Protein AF-A0A9X1F9C0-F1 (afdb_monomer_lite)

Sequence (111 aa):
METGCKEMTEADILKLINNNELLNKKLEDLGIVEDNDKLKVELKYSELLTNKEKAHLFSEIEEFLPEFSKSEMGKNMFFKYGAGKIHIRICYTDAVCDYCYNDLMEIRRNK

Structure (mmCIF, N/CA/C/O backbone):
data_AF-A0A9X1F9C0-F1
#
_entry.id   AF-A0A9X1F9C0-F1
#
loop_
_atom_site.group_PDB
_atom_site.id
_atom_site.type_symbol
_atom_site.label_atom_id
_atom_site.label_alt_id
_atom_site.label_comp_id
_atom_site.label_asym_id
_atom_site.label_entity_id
_atom_site.label_seq_id
_atom_site.pdbx_PDB_ins_code
_atom_site.Cartn_x
_atom_site.Cartn_y
_atom_site.Cartn_z
_atom_site.occupancy
_atom_site.B_iso_or_equiv
_atom_site.auth_seq_id
_atom_site.auth_comp_id
_atom_site.auth_asym_id
_atom_site.auth_atom_id
_atom_site.pdbx_PDB_model_num
ATOM 1 N N . MET A 1 1 ? 31.352 -11.358 -40.037 1.00 44.12 1 MET A N 1
ATOM 2 C CA . MET A 1 1 ? 31.415 -10.638 -38.750 1.00 44.12 1 MET A CA 1
ATOM 3 C C . MET A 1 1 ? 30.406 -11.297 -37.842 1.00 44.12 1 MET A C 1
ATOM 5 O O . MET A 1 1 ? 29.226 -11.259 -38.164 1.00 44.12 1 MET A O 1
ATOM 9 N N . GLU A 1 2 ? 30.863 -11.973 -36.793 1.00 48.31 2 GLU A N 1
ATOM 10 C CA . GLU A 1 2 ? 29.968 -12.482 -35.756 1.00 48.31 2 GLU A CA 1
ATOM 11 C C . GLU A 1 2 ? 29.315 -11.272 -35.087 1.00 48.31 2 GLU A C 1
ATOM 13 O O . GLU A 1 2 ? 29.983 -10.457 -34.451 1.00 48.31 2 GLU A O 1
ATOM 18 N N . THR A 1 3 ? 28.012 -11.101 -35.287 1.00 58.84 3 THR A N 1
ATOM 19 C CA . THR A 1 3 ? 27.192 -10.224 -34.452 1.00 58.84 3 THR A CA 1
ATOM 20 C C . THR A 1 3 ? 27.131 -10.865 -33.073 1.00 58.84 3 THR A C 1
ATOM 22 O O . THR A 1 3 ? 26.197 -11.600 -32.767 1.00 58.84 3 THR A O 1
ATOM 25 N N . GLY A 1 4 ? 28.190 -10.673 -32.285 1.00 69.12 4 GLY A N 1
ATOM 26 C CA . GLY A 1 4 ? 28.262 -11.172 -30.921 1.00 69.12 4 GLY A CA 1
ATOM 27 C C . GLY A 1 4 ? 27.078 -10.642 -30.122 1.00 69.12 4 GLY A C 1
ATOM 28 O O . GLY A 1 4 ? 26.719 -9.467 -30.256 1.00 69.12 4 GLY A O 1
ATOM 29 N N . CYS A 1 5 ? 26.462 -11.515 -29.325 1.00 77.44 5 CYS A N 1
ATOM 30 C CA . CYS A 1 5 ? 25.459 -11.110 -28.350 1.00 77.44 5 CYS A CA 1
ATOM 31 C C . CYS A 1 5 ? 26.034 -9.962 -27.515 1.00 77.44 5 CYS A C 1
ATOM 33 O O . CYS A 1 5 ? 27.099 -10.102 -26.914 1.00 77.44 5 CYS A O 1
ATOM 35 N N . LYS A 1 6 ? 25.350 -8.820 -27.519 1.00 80.56 6 LYS A N 1
ATOM 36 C CA . LYS A 1 6 ? 25.684 -7.683 -26.664 1.00 80.56 6 LYS A CA 1
ATOM 37 C C . LYS A 1 6 ? 24.754 -7.692 -25.465 1.00 80.56 6 LYS A C 1
ATOM 39 O O . LYS A 1 6 ? 23.595 -8.088 -25.591 1.00 80.56 6 LYS A O 1
ATOM 44 N N . GLU A 1 7 ? 25.265 -7.250 -24.325 1.00 87.69 7 GLU A N 1
ATOM 45 C CA . GLU A 1 7 ? 24.418 -6.937 -23.179 1.00 87.69 7 GLU A CA 1
ATOM 46 C C . GLU A 1 7 ? 23.401 -5.864 -23.581 1.00 87.69 7 GLU A C 1
ATOM 48 O O . GLU A 1 7 ? 23.729 -4.914 -24.298 1.00 87.69 7 GLU A O 1
ATOM 53 N N . MET A 1 8 ? 22.154 -6.048 -23.153 1.00 87.69 8 MET A N 1
ATOM 54 C CA . MET A 1 8 ? 21.106 -5.058 -23.367 1.00 87.69 8 MET A CA 1
ATOM 55 C C . MET A 1 8 ? 21.301 -3.896 -22.401 1.00 87.69 8 MET A C 1
ATOM 57 O O . MET A 1 8 ? 21.518 -4.105 -21.208 1.00 87.69 8 MET A O 1
ATOM 61 N N . THR A 1 9 ? 21.182 -2.672 -22.907 1.00 87.50 9 THR A N 1
ATOM 62 C CA . THR A 1 9 ? 21.148 -1.485 -22.049 1.00 87.50 9 THR A CA 1
ATOM 63 C C . THR A 1 9 ? 19.769 -1.328 -21.399 1.00 87.50 9 THR A C 1
ATOM 65 O O . THR A 1 9 ? 18.781 -1.873 -21.896 1.00 87.50 9 THR A O 1
ATOM 68 N N . GLU A 1 10 ? 19.663 -0.540 -20.324 1.00 82.50 10 GLU A N 1
ATOM 69 C CA . GLU A 1 10 ? 18.365 -0.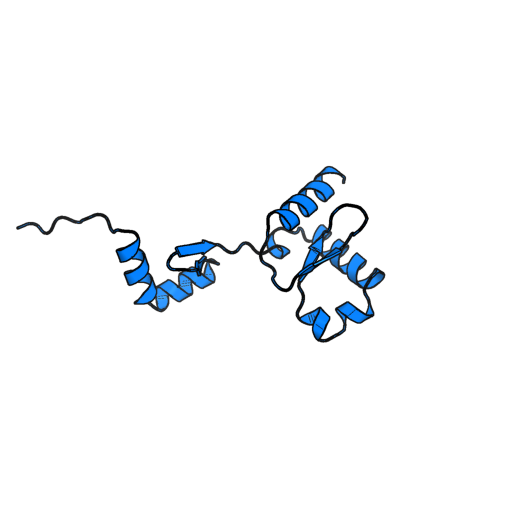197 -19.712 1.00 82.50 10 GLU A CA 1
ATOM 70 C C . GLU A 1 10 ? 17.384 0.387 -20.744 1.00 82.50 10 GLU A C 1
ATOM 72 O O . GLU A 1 10 ? 16.216 0.004 -20.786 1.00 82.50 10 GLU A O 1
ATOM 77 N N . ALA A 1 11 ? 17.877 1.238 -21.649 1.00 82.62 11 ALA A N 1
ATOM 78 C CA . ALA A 1 11 ? 17.076 1.824 -22.721 1.00 82.62 11 ALA A CA 1
ATOM 79 C C . ALA A 1 11 ? 16.558 0.776 -23.723 1.00 82.62 11 ALA A C 1
ATOM 81 O O . ALA A 1 11 ? 15.447 0.912 -24.238 1.00 82.62 11 ALA A O 1
ATOM 82 N N . ASP A 1 12 ? 17.334 -0.275 -24.006 1.00 86.62 12 ASP A N 1
ATOM 83 C CA . ASP A 1 12 ? 16.896 -1.370 -24.880 1.00 86.62 12 ASP A CA 1
ATOM 84 C C . ASP A 1 12 ? 15.843 -2.250 -24.195 1.00 86.62 12 ASP A C 1
ATOM 86 O O . ASP A 1 12 ? 14.900 -2.699 -24.846 1.00 86.62 12 ASP A O 1
ATOM 90 N N . ILE A 1 13 ? 15.969 -2.459 -22.880 1.00 84.69 13 ILE A N 1
ATOM 91 C CA . ILE A 1 13 ? 14.985 -3.190 -22.070 1.00 84.69 13 ILE A CA 1
ATOM 92 C C . ILE A 1 13 ? 13.654 -2.432 -22.040 1.00 84.69 13 ILE A C 1
ATOM 94 O O . ILE A 1 13 ? 12.616 -3.023 -22.336 1.00 84.69 13 ILE A O 1
ATOM 98 N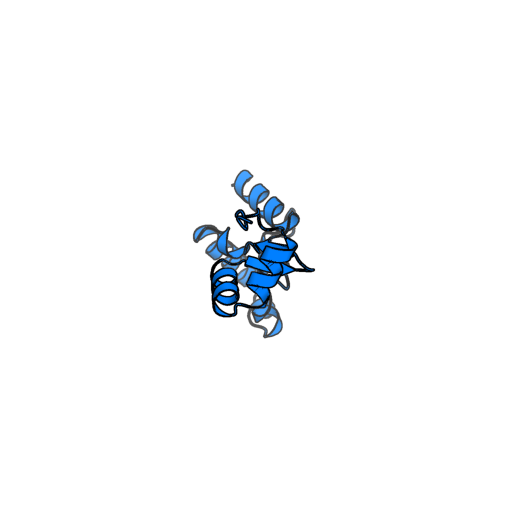 N . LEU A 1 14 ? 13.676 -1.123 -21.769 1.00 82.56 14 LEU A N 1
ATOM 99 C CA . LEU A 1 14 ? 12.472 -0.282 -21.774 1.00 82.56 14 LEU A CA 1
ATOM 100 C C . LEU A 1 14 ? 11.803 -0.260 -23.151 1.00 82.56 14 LEU A C 1
ATOM 102 O O . LEU A 1 14 ? 10.595 -0.445 -23.257 1.00 82.56 14 LEU A O 1
ATOM 106 N N . LYS A 1 15 ? 12.581 -0.138 -24.236 1.00 84.44 15 LYS A N 1
ATOM 107 C CA . LYS A 1 15 ? 12.041 -0.254 -25.601 1.00 84.44 15 LYS A CA 1
ATOM 108 C C . LYS A 1 15 ? 11.384 -1.606 -25.855 1.00 84.44 15 LYS A C 1
ATOM 110 O O . LYS A 1 15 ? 10.365 -1.654 -26.540 1.00 84.44 15 LYS A O 1
ATOM 115 N N . LEU A 1 16 ? 11.961 -2.698 -25.363 1.00 86.12 16 LEU A N 1
ATOM 116 C CA . LEU A 1 16 ? 11.395 -4.033 -25.545 1.00 86.12 16 LEU A CA 1
ATOM 117 C C . LEU A 1 16 ? 10.066 -4.180 -24.795 1.00 86.12 16 LEU A C 1
ATOM 119 O O . LEU A 1 16 ? 9.129 -4.756 -25.341 1.00 86.12 16 LEU A O 1
ATOM 123 N N . ILE A 1 17 ? 9.982 -3.626 -23.586 1.00 84.69 17 ILE A N 1
ATOM 124 C CA . ILE A 1 17 ? 8.769 -3.598 -22.763 1.00 84.69 17 ILE A CA 1
ATOM 125 C C . ILE A 1 17 ? 7.679 -2.750 -23.428 1.00 84.69 17 ILE A C 1
ATOM 127 O O . ILE A 1 17 ? 6.595 -3.261 -23.702 1.00 84.69 17 ILE A O 1
ATOM 131 N N . ASN A 1 18 ? 7.994 -1.510 -23.812 1.00 81.38 18 ASN A N 1
ATOM 132 C CA . ASN A 1 18 ? 7.022 -0.558 -24.364 1.00 81.38 18 ASN A CA 1
ATOM 133 C C . ASN A 1 18 ? 6.460 -0.992 -25.726 1.00 81.38 18 ASN A C 1
ATOM 135 O O . ASN A 1 18 ? 5.357 -0.601 -26.095 1.00 81.38 18 ASN A O 1
ATOM 139 N N . ASN A 1 19 ? 7.188 -1.839 -26.460 1.00 87.25 19 ASN A N 1
ATOM 140 C CA . ASN A 1 19 ? 6.739 -2.401 -27.735 1.00 87.25 19 ASN A CA 1
ATOM 141 C C . ASN A 1 19 ? 6.151 -3.821 -27.613 1.00 87.25 19 ASN A C 1
ATOM 143 O O . ASN A 1 19 ? 5.876 -4.452 -28.635 1.00 87.25 19 ASN A O 1
ATOM 147 N N . ASN A 1 20 ? 5.964 -4.350 -26.397 1.00 90.44 20 ASN A N 1
ATOM 148 C CA . ASN A 1 20 ? 5.437 -5.695 -26.168 1.00 90.44 20 ASN A CA 1
ATOM 149 C C . ASN A 1 20 ? 4.310 -5.690 -25.126 1.00 90.44 20 ASN A C 1
ATOM 151 O O . ASN A 1 20 ? 4.538 -5.841 -23.927 1.00 90.44 20 ASN A O 1
ATOM 155 N N . GLU A 1 21 ? 3.071 -5.595 -25.610 1.00 88.31 21 GLU A N 1
ATOM 156 C CA . GLU A 1 21 ? 1.857 -5.554 -24.784 1.00 88.31 21 GLU A CA 1
ATOM 157 C C . GLU A 1 21 ? 1.736 -6.753 -23.825 1.00 88.31 21 GLU A C 1
ATOM 159 O O . GLU A 1 21 ? 1.344 -6.594 -22.670 1.00 88.31 21 GLU A O 1
ATOM 164 N N . LEU A 1 22 ? 2.136 -7.955 -24.261 1.00 90.31 22 LEU A N 1
ATOM 165 C CA . LEU A 1 22 ? 2.106 -9.148 -23.411 1.00 90.31 22 LEU A CA 1
ATOM 166 C C . LEU A 1 22 ? 3.098 -9.040 -22.248 1.00 90.31 22 LEU A C 1
ATOM 168 O O . LEU A 1 22 ? 2.799 -9.491 -21.142 1.00 90.31 22 LEU A O 1
ATOM 172 N N . LEU A 1 23 ? 4.289 -8.493 -22.499 1.00 85.25 23 LEU A N 1
ATOM 173 C CA . LEU A 1 23 ? 5.288 -8.293 -21.456 1.00 85.25 23 LEU A CA 1
ATOM 174 C C . LEU A 1 23 ? 4.850 -7.196 -20.485 1.00 85.25 23 LEU A C 1
ATOM 176 O O . LEU A 1 23 ? 4.947 -7.413 -19.283 1.00 85.25 23 LEU A O 1
ATOM 180 N N . ASN A 1 24 ? 4.303 -6.090 -20.992 1.00 82.12 24 ASN A N 1
ATOM 181 C CA . ASN A 1 24 ? 3.723 -5.033 -20.163 1.00 82.12 24 ASN A CA 1
ATOM 182 C C . ASN A 1 24 ? 2.654 -5.582 -19.220 1.00 82.12 24 ASN A C 1
ATOM 184 O O . ASN A 1 24 ? 2.758 -5.413 -18.010 1.00 82.12 24 ASN A O 1
ATOM 188 N N . LYS A 1 25 ? 1.704 -6.358 -19.747 1.00 83.88 25 LYS A N 1
ATOM 189 C CA . LYS A 1 25 ? 0.665 -6.979 -18.923 1.00 83.88 25 LYS A CA 1
ATOM 190 C C . LYS A 1 25 ? 1.239 -7.901 -17.843 1.00 83.88 25 LYS A C 1
ATOM 192 O O . LYS A 1 25 ? 0.784 -7.881 -16.708 1.00 83.88 25 LYS A O 1
ATOM 197 N N . LYS A 1 26 ? 2.271 -8.690 -18.167 1.00 85.44 26 LYS A N 1
ATOM 198 C CA . LYS A 1 26 ? 2.950 -9.541 -17.173 1.00 85.44 26 LYS A CA 1
ATOM 199 C C . LYS A 1 26 ? 3.662 -8.732 -16.092 1.00 85.44 26 LYS A C 1
ATOM 201 O O . LYS A 1 26 ? 3.715 -9.181 -14.954 1.00 85.44 26 LYS A O 1
ATOM 206 N N . LEU A 1 27 ? 4.256 -7.594 -16.445 1.00 85.06 27 LEU A N 1
ATOM 207 C CA . LEU A 1 27 ? 4.905 -6.703 -15.485 1.00 85.06 27 LEU A CA 1
ATOM 208 C C . LEU A 1 27 ? 3.862 -6.060 -14.564 1.00 85.06 27 LEU A C 1
ATOM 210 O O . LEU A 1 27 ? 4.041 -6.101 -13.349 1.00 85.06 27 LEU A O 1
ATOM 214 N N . GLU A 1 28 ? 2.738 -5.599 -15.111 1.00 80.44 28 GLU A N 1
ATOM 215 C CA . GLU A 1 28 ? 1.601 -5.098 -14.328 1.00 80.44 28 GLU A CA 1
ATOM 216 C C . GLU A 1 28 ? 1.034 -6.166 -13.381 1.00 80.44 28 GLU A C 1
ATOM 218 O O . GLU A 1 28 ? 0.816 -5.883 -12.202 1.00 80.44 28 GLU A O 1
A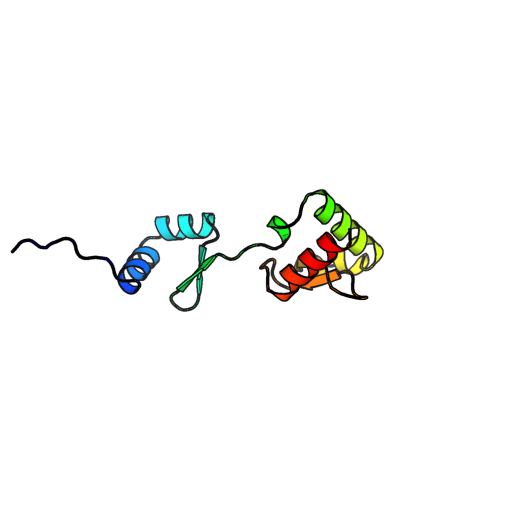TOM 223 N N . ASP A 1 29 ? 0.867 -7.408 -13.854 1.00 80.12 29 ASP A N 1
ATOM 224 C CA . ASP A 1 29 ? 0.425 -8.547 -13.033 1.00 80.12 29 ASP A CA 1
ATOM 225 C C . ASP A 1 29 ? 1.397 -8.835 -11.868 1.00 80.12 29 ASP A C 1
ATOM 227 O O . ASP A 1 29 ? 0.992 -9.345 -10.822 1.00 80.12 29 ASP A O 1
ATOM 231 N N . LEU A 1 30 ? 2.681 -8.493 -12.029 1.00 79.06 30 LEU A N 1
ATOM 232 C CA . LEU A 1 30 ? 3.717 -8.582 -10.994 1.00 79.06 30 LEU A CA 1
ATOM 233 C C . LEU A 1 30 ? 3.812 -7.319 -10.116 1.00 79.06 30 LEU A C 1
ATOM 235 O O . LEU A 1 30 ? 4.671 -7.258 -9.235 1.00 79.06 30 LEU A O 1
ATOM 239 N N . GLY A 1 31 ? 2.962 -6.313 -10.338 1.00 75.75 31 GLY A N 1
ATOM 240 C CA . GLY A 1 31 ? 2.990 -5.034 -9.620 1.00 75.75 31 GLY A CA 1
ATOM 241 C C . GLY A 1 31 ? 4.127 -4.100 -10.049 1.00 75.75 31 GLY A C 1
ATOM 242 O O . GLY A 1 31 ? 4.459 -3.158 -9.325 1.00 75.75 31 GLY A O 1
ATOM 243 N N . ILE A 1 32 ? 4.741 -4.367 -11.203 1.00 83.69 32 ILE A N 1
ATOM 244 C CA . ILE A 1 32 ? 5.777 -3.536 -11.810 1.00 83.69 32 ILE A CA 1
ATOM 245 C C . ILE A 1 32 ? 5.092 -2.552 -12.758 1.00 83.69 32 ILE A C 1
ATOM 247 O O . ILE A 1 32 ? 4.443 -2.956 -13.719 1.00 83.69 32 ILE A O 1
ATOM 251 N N . VAL A 1 33 ? 5.254 -1.259 -12.499 1.00 79.94 33 VAL A N 1
ATOM 252 C CA . VAL A 1 33 ? 4.669 -0.174 -13.294 1.00 79.94 33 VAL A CA 1
ATOM 253 C C . VAL A 1 33 ? 5.758 0.771 -13.796 1.00 79.94 33 VAL A C 1
ATOM 255 O O . VAL A 1 33 ? 6.818 0.900 -13.179 1.00 79.94 33 VAL A O 1
ATOM 258 N N . GLU A 1 34 ? 5.509 1.433 -14.922 1.00 75.06 34 GLU A N 1
ATOM 259 C CA . GLU A 1 34 ? 6.418 2.437 -15.480 1.00 75.06 34 GLU A CA 1
ATOM 260 C C . GLU A 1 34 ? 6.231 3.797 -14.779 1.00 75.06 34 GLU A C 1
ATOM 262 O O . GLU A 1 34 ? 5.112 4.234 -14.503 1.00 75.06 34 GLU A O 1
ATOM 267 N N . ASP A 1 35 ? 7.336 4.471 -14.463 1.00 80.88 35 ASP A N 1
ATOM 268 C CA . ASP A 1 35 ? 7.385 5.807 -13.870 1.00 80.88 35 ASP A CA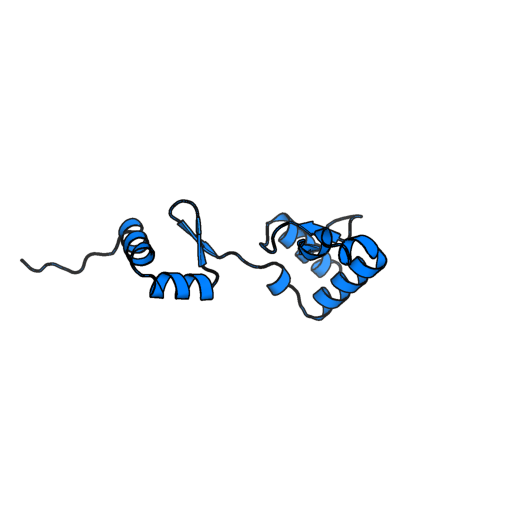 1
ATOM 269 C C . ASP A 1 35 ? 8.612 6.561 -14.395 1.00 80.88 35 ASP A C 1
ATOM 271 O O . ASP A 1 35 ? 9.741 6.236 -14.031 1.00 80.88 35 ASP A O 1
ATOM 275 N N . ASN A 1 36 ? 8.393 7.568 -15.247 1.00 79.69 36 ASN A N 1
ATOM 276 C CA . ASN A 1 36 ? 9.443 8.428 -15.810 1.00 79.69 36 ASN A CA 1
ATOM 277 C C . ASN A 1 36 ? 10.642 7.639 -16.387 1.00 79.69 36 ASN A C 1
ATOM 279 O O . ASN A 1 36 ? 11.776 7.816 -15.936 1.00 79.69 36 ASN A O 1
ATOM 283 N N . ASP A 1 37 ? 10.385 6.754 -17.356 1.00 74.69 37 ASP A N 1
ATOM 284 C CA . ASP A 1 37 ? 11.386 5.877 -17.990 1.00 74.69 37 ASP A CA 1
ATOM 285 C C . ASP A 1 37 ? 12.090 4.915 -17.011 1.00 74.69 37 ASP A C 1
ATOM 287 O O . ASP A 1 37 ? 13.222 4.483 -17.234 1.00 74.69 37 ASP A O 1
ATOM 291 N N . LYS A 1 38 ? 11.445 4.577 -15.891 1.00 76.00 38 LYS A N 1
ATOM 292 C CA . LYS A 1 38 ? 11.921 3.572 -14.933 1.00 76.00 38 LYS A CA 1
ATOM 293 C C . LYS A 1 38 ? 10.821 2.581 -14.612 1.00 76.00 38 LYS A C 1
ATOM 295 O O . LYS A 1 38 ? 9.646 2.923 -14.589 1.00 76.00 38 LYS A O 1
ATOM 300 N N . LEU A 1 39 ? 11.215 1.355 -14.290 1.00 77.50 39 LEU A N 1
ATOM 301 C CA . LEU A 1 39 ? 10.313 0.365 -13.713 1.00 77.50 39 LEU A CA 1
ATOM 302 C C . LEU A 1 39 ? 10.336 0.511 -12.193 1.00 77.50 39 LEU A C 1
ATOM 304 O O . LEU A 1 39 ? 11.405 0.466 -11.580 1.00 77.50 39 LEU A O 1
ATOM 308 N N . LYS A 1 40 ? 9.164 0.661 -11.582 1.00 81.88 40 LYS A N 1
ATOM 309 C CA . LYS A 1 40 ? 8.996 0.650 -10.127 1.00 81.88 40 LYS A CA 1
ATOM 310 C C . LYS A 1 40 ? 8.078 -0.488 -9.712 1.00 81.88 40 LYS A C 1
ATOM 312 O O . LYS A 1 40 ? 7.147 -0.833 -10.429 1.00 81.88 40 LYS A O 1
ATOM 317 N N . VAL A 1 41 ? 8.328 -1.044 -8.531 1.00 82.19 41 VAL A N 1
ATOM 318 C CA . VAL A 1 41 ? 7.408 -1.984 -7.882 1.00 82.19 41 VAL A CA 1
ATOM 319 C C . VAL A 1 41 ? 6.613 -1.206 -6.850 1.00 82.19 41 VAL A C 1
ATOM 321 O O . VAL A 1 41 ? 7.191 -0.696 -5.888 1.00 82.19 41 VAL A O 1
ATOM 324 N N . GLU A 1 42 ? 5.303 -1.086 -7.049 1.00 82.88 42 GLU A N 1
ATOM 325 C CA . GLU A 1 42 ? 4.443 -0.414 -6.078 1.00 82.88 42 GLU A CA 1
ATOM 326 C C . GLU A 1 42 ? 3.950 -1.423 -5.038 1.00 82.88 42 GLU A C 1
ATOM 328 O O . GLU A 1 42 ? 3.078 -2.248 -5.301 1.00 82.88 42 GLU A O 1
ATOM 333 N N . LEU A 1 43 ? 4.525 -1.366 -3.836 1.00 86.12 43 LEU A N 1
ATOM 334 C CA . LEU A 1 43 ? 4.081 -2.198 -2.723 1.00 86.12 43 LEU A CA 1
ATOM 335 C C . LEU A 1 43 ? 2.774 -1.648 -2.148 1.00 86.12 43 LEU A C 1
ATOM 337 O O . LEU A 1 43 ? 2.706 -0.488 -1.729 1.00 86.12 43 LEU A O 1
ATOM 341 N N . LYS A 1 44 ? 1.750 -2.495 -2.066 1.00 88.75 44 LYS A N 1
ATOM 342 C CA . LYS A 1 44 ? 0.466 -2.131 -1.465 1.00 88.75 44 LYS A CA 1
ATOM 343 C C . LYS A 1 44 ? 0.519 -2.281 0.047 1.00 88.75 44 LYS A C 1
ATOM 345 O O . LYS A 1 44 ? 0.893 -3.323 0.580 1.00 88.75 44 LYS A O 1
ATOM 350 N N . TYR A 1 45 ? 0.092 -1.251 0.764 1.00 92.69 45 TYR A N 1
ATOM 351 C CA . TYR A 1 45 ? 0.046 -1.267 2.219 1.00 92.69 45 TYR A CA 1
ATOM 352 C C . TYR A 1 45 ? -0.896 -2.353 2.740 1.00 92.69 45 TYR A C 1
ATOM 354 O O . TYR A 1 45 ? -0.558 -3.060 3.688 1.00 92.69 45 TYR A O 1
ATOM 362 N N . SER A 1 46 ? -2.049 -2.535 2.091 1.00 91.12 46 SER A N 1
ATOM 363 C CA . SER A 1 46 ? -3.006 -3.588 2.436 1.00 91.12 46 SER A CA 1
ATOM 364 C C . SER A 1 46 ? -2.419 -5.008 2.361 1.00 91.12 46 SER A C 1
ATOM 366 O O . SER A 1 46 ? -2.885 -5.899 3.074 1.00 91.12 46 SER A O 1
ATOM 368 N N . GLU A 1 47 ? -1.379 -5.238 1.558 1.00 90.50 47 GLU A N 1
ATOM 369 C CA . GLU A 1 47 ? -0.682 -6.528 1.459 1.00 90.50 47 GLU A CA 1
ATOM 370 C C . GLU A 1 47 ? 0.319 -6.742 2.603 1.00 90.50 47 GLU A C 1
ATOM 372 O O . GLU A 1 47 ? 0.602 -7.880 2.969 1.00 90.50 47 GLU A O 1
ATOM 377 N N . LEU A 1 48 ? 0.797 -5.664 3.233 1.00 91.81 48 LEU A N 1
ATOM 378 C CA . LEU A 1 48 ? 1.699 -5.733 4.388 1.00 91.81 48 LEU A CA 1
ATOM 379 C C . LEU A 1 48 ? 0.978 -6.093 5.694 1.00 91.81 48 LEU A C 1
ATOM 381 O O . LEU A 1 48 ? 1.630 -6.470 6.674 1.00 91.81 48 LEU A O 1
ATOM 385 N N . LEU A 1 49 ? -0.349 -5.951 5.734 1.00 93.06 49 LEU A N 1
ATOM 386 C CA . LEU A 1 49 ? -1.157 -6.192 6.926 1.00 93.06 49 LEU A CA 1
ATOM 387 C C . LEU A 1 49 ? -1.527 -7.671 7.070 1.00 93.06 49 LEU A C 1
ATOM 389 O O . LEU A 1 49 ? -2.037 -8.308 6.148 1.00 93.06 49 LEU A O 1
ATOM 393 N N . THR A 1 50 ? -1.381 -8.198 8.282 1.00 93.69 50 THR A N 1
ATOM 394 C CA . THR A 1 50 ? -1.982 -9.478 8.672 1.00 93.69 50 THR A CA 1
ATOM 395 C C . THR A 1 50 ? -3.507 -9.364 8.749 1.00 93.69 50 THR A C 1
ATOM 397 O O . THR A 1 50 ? -4.056 -8.281 8.951 1.00 93.69 50 THR A O 1
ATOM 400 N N . ASN A 1 51 ? -4.221 -10.492 8.685 1.00 94.12 51 ASN A N 1
ATOM 401 C CA . ASN A 1 51 ? -5.685 -10.499 8.833 1.00 94.12 51 ASN A CA 1
ATOM 402 C C . ASN A 1 51 ? -6.153 -9.875 10.160 1.00 94.12 51 ASN A C 1
ATOM 404 O O . ASN A 1 51 ? -7.165 -9.180 10.189 1.00 94.12 51 ASN A O 1
ATOM 408 N N . LYS A 1 52 ? -5.394 -10.075 11.249 1.00 91.62 52 LYS A N 1
ATOM 409 C CA . LYS A 1 52 ? -5.687 -9.479 12.562 1.00 91.62 52 LYS A CA 1
ATOM 410 C C . LYS A 1 52 ? -5.540 -7.957 12.537 1.00 91.62 52 LYS A C 1
ATOM 412 O O . LYS A 1 52 ? -6.359 -7.255 13.117 1.00 91.62 52 LYS A O 1
ATOM 417 N N . GLU A 1 53 ? -4.509 -7.451 11.868 1.00 92.19 53 GLU A N 1
ATOM 418 C CA . GLU A 1 53 ? -4.286 -6.012 11.710 1.00 92.19 53 GLU A CA 1
ATOM 419 C C . GLU A 1 53 ? -5.354 -5.377 10.823 1.00 92.19 53 GLU A C 1
ATOM 421 O O . GLU A 1 53 ? -5.921 -4.361 11.204 1.00 92.19 53 GLU A O 1
ATOM 426 N N . LYS A 1 54 ? -5.716 -6.019 9.705 1.00 92.12 54 LYS A N 1
ATOM 427 C CA . LYS A 1 54 ? -6.828 -5.561 8.859 1.00 92.12 54 LYS A CA 1
ATOM 428 C C . LYS A 1 54 ? -8.116 -5.434 9.665 1.00 92.12 54 LYS A C 1
ATOM 430 O O . LYS A 1 54 ? -8.730 -4.376 9.656 1.00 92.12 54 LYS A O 1
ATOM 435 N N . ALA A 1 55 ? -8.495 -6.486 10.392 1.00 90.38 55 ALA A N 1
ATOM 436 C CA . ALA A 1 55 ? -9.714 -6.487 11.199 1.00 90.38 55 ALA A CA 1
ATOM 437 C C . ALA A 1 55 ? -9.701 -5.391 12.275 1.00 90.38 55 ALA A C 1
ATOM 439 O O . ALA A 1 55 ? -10.700 -4.707 12.471 1.00 90.38 55 ALA A O 1
ATOM 440 N N . HIS A 1 56 ? -8.563 -5.195 12.942 1.00 89.50 56 HIS A N 1
ATOM 441 C CA . HIS A 1 56 ? -8.423 -4.140 13.939 1.00 89.50 56 HIS A CA 1
ATOM 442 C C . HIS A 1 56 ? -8.534 -2.743 13.320 1.00 89.50 56 HIS A C 1
ATOM 444 O O . HIS A 1 56 ? -9.285 -1.923 13.829 1.00 89.50 56 HIS A O 1
ATOM 450 N N . LEU A 1 57 ? -7.849 -2.497 12.200 1.00 89.19 57 LEU A N 1
ATOM 451 C CA . LEU A 1 57 ? -7.918 -1.224 11.486 1.00 89.19 57 LEU A CA 1
ATOM 452 C C . LEU A 1 57 ? -9.349 -0.923 11.013 1.00 89.19 57 LEU A C 1
ATOM 454 O O . LEU A 1 57 ? -9.827 0.191 11.194 1.00 89.19 57 LEU A O 1
ATOM 458 N N . PHE A 1 58 ? -10.060 -1.920 10.471 1.00 87.56 58 PHE A N 1
ATOM 459 C CA . PHE A 1 58 ? -11.476 -1.781 10.114 1.00 87.56 58 PHE A CA 1
ATOM 460 C C . PHE A 1 58 ? -12.350 -1.435 11.322 1.00 87.56 58 PHE A C 1
ATOM 462 O O . PHE A 1 58 ? -13.163 -0.520 11.228 1.00 87.56 58 PHE A O 1
ATOM 469 N N . SER A 1 59 ? -12.143 -2.102 12.459 1.00 87.44 59 SER A N 1
ATOM 470 C CA . SER A 1 59 ? -12.869 -1.797 13.696 1.00 87.44 59 SER A CA 1
ATOM 471 C C . SER A 1 59 ? -12.636 -0.358 14.162 1.00 87.44 59 SER A C 1
ATOM 473 O O . SER A 1 59 ? -13.589 0.307 14.553 1.00 87.44 59 SER A O 1
ATOM 475 N N . GLU A 1 60 ? -11.398 0.143 14.108 1.00 87.50 60 GLU A N 1
ATOM 476 C CA . GLU A 1 60 ? -11.112 1.532 14.488 1.00 87.50 60 GLU A CA 1
ATOM 477 C C . GLU A 1 60 ? -11.782 2.524 13.523 1.00 87.50 60 GLU A C 1
ATOM 479 O O . GLU A 1 60 ? -12.321 3.544 13.946 1.00 87.50 60 GLU A O 1
ATOM 484 N N . ILE A 1 61 ? -11.798 2.237 12.218 1.00 87.00 61 ILE A N 1
ATOM 485 C CA . ILE A 1 61 ? -12.474 3.098 11.235 1.00 87.00 61 ILE A CA 1
ATOM 486 C C . ILE A 1 61 ? -13.979 3.161 11.508 1.00 87.00 61 ILE A C 1
ATOM 488 O O . ILE A 1 61 ? -14.568 4.238 11.422 1.00 87.00 61 ILE A O 1
ATOM 492 N N . GLU A 1 62 ? -14.610 2.033 11.834 1.00 84.19 62 GLU A N 1
ATOM 493 C CA . GLU A 1 62 ? -16.036 1.993 12.168 1.00 84.19 62 GLU A CA 1
ATOM 494 C C . GLU A 1 62 ? -16.354 2.749 13.462 1.00 84.19 62 GLU A C 1
ATOM 496 O O . GLU A 1 62 ? -17.402 3.388 13.548 1.00 84.19 62 GLU A O 1
ATOM 501 N N . GLU A 1 63 ? -15.451 2.720 14.442 1.00 85.88 63 GLU A N 1
ATOM 502 C CA . GLU A 1 63 ? -15.611 3.427 15.714 1.00 85.88 63 GLU A CA 1
ATOM 503 C C . GLU A 1 63 ? -15.429 4.944 15.561 1.00 85.88 63 GLU A C 1
ATOM 505 O O . GLU A 1 63 ? -16.268 5.724 16.017 1.00 85.88 63 GLU A O 1
ATOM 510 N N . PHE A 1 64 ? -14.356 5.376 14.894 1.00 83.25 64 PHE A N 1
ATOM 511 C CA . PHE A 1 64 ? -13.957 6.787 14.858 1.00 83.25 64 PHE A CA 1
ATOM 512 C C . PHE A 1 64 ? -14.451 7.545 13.621 1.00 83.25 64 PHE A C 1
ATOM 514 O O . PHE A 1 64 ? -14.558 8.771 13.656 1.00 83.25 64 PHE A O 1
ATOM 521 N N . LEU A 1 65 ? -14.747 6.846 12.521 1.00 84.06 65 LEU A N 1
ATOM 522 C CA . LEU A 1 65 ? -15.137 7.423 11.228 1.00 84.06 65 LEU A CA 1
ATOM 523 C C . LEU A 1 65 ? -16.338 6.685 10.574 1.00 84.06 65 LEU A C 1
ATOM 525 O O . LEU A 1 65 ? -16.297 6.375 9.374 1.00 84.06 65 LEU A O 1
ATOM 529 N N . PRO A 1 66 ? -17.446 6.429 11.304 1.00 81.88 66 PRO A N 1
ATOM 530 C CA . PRO A 1 66 ? -18.560 5.604 10.820 1.00 81.88 66 PRO A CA 1
ATOM 531 C C . PRO A 1 66 ? -19.277 6.174 9.590 1.00 81.88 66 PRO A C 1
ATOM 533 O O . PRO A 1 66 ? -19.710 5.418 8.723 1.00 81.88 66 PRO A O 1
ATOM 536 N N . GLU A 1 67 ? -19.431 7.496 9.500 1.00 86.06 67 GLU A N 1
ATOM 537 C CA . GLU A 1 67 ? -20.092 8.131 8.351 1.00 86.06 67 GLU A CA 1
ATOM 538 C C . GLU A 1 67 ? -19.140 8.323 7.172 1.00 86.06 67 GLU A C 1
ATOM 540 O O . GLU A 1 67 ? -19.520 8.121 6.017 1.00 86.06 67 GLU A O 1
ATOM 545 N N . PHE A 1 68 ? -17.877 8.651 7.458 1.00 81.50 68 PHE A N 1
ATOM 546 C CA . PHE A 1 68 ? -16.872 8.854 6.421 1.00 81.50 68 PHE A CA 1
ATOM 547 C C . PHE A 1 68 ? -16.620 7.559 5.647 1.00 81.50 68 PHE A C 1
ATOM 549 O O . PHE A 1 68 ? -16.672 7.576 4.420 1.00 81.50 68 PHE A O 1
ATOM 556 N N . SER A 1 69 ? -16.454 6.428 6.339 1.00 75.81 69 SER A N 1
ATOM 557 C CA . SER A 1 69 ? -16.244 5.111 5.716 1.00 75.81 69 SER A CA 1
ATOM 558 C C . SER A 1 69 ? -17.403 4.647 4.824 1.00 75.81 69 SER A C 1
ATOM 560 O O . SER A 1 69 ? -17.190 3.892 3.876 1.00 75.81 69 SER A O 1
ATOM 562 N N . LYS A 1 70 ? -18.627 5.124 5.081 1.00 81.50 70 LYS A N 1
ATOM 563 C CA . LYS A 1 70 ? -19.827 4.786 4.297 1.00 81.50 70 LYS A CA 1
ATOM 564 C C . LYS A 1 70 ? -20.075 5.738 3.125 1.00 81.50 70 LYS A C 1
ATOM 566 O O . LYS A 1 70 ? -20.810 5.378 2.202 1.00 81.50 70 LYS A O 1
ATOM 571 N N . SER A 1 71 ? -19.471 6.925 3.149 1.00 83.44 71 SER A N 1
ATOM 572 C CA . SER A 1 71 ? -19.575 7.920 2.079 1.00 83.44 71 SER A CA 1
ATOM 573 C C . SER A 1 71 ? -18.870 7.461 0.796 1.00 83.44 71 SER A C 1
ATOM 575 O O . SER A 1 71 ? -17.930 6.666 0.838 1.00 83.44 71 SER A O 1
ATOM 577 N N . GLU A 1 72 ? -19.284 7.982 -0.363 1.00 81.88 72 GLU A N 1
ATOM 578 C CA . GLU A 1 72 ? -18.572 7.725 -1.628 1.00 81.88 72 GLU A CA 1
ATOM 579 C C . GLU A 1 72 ? -17.114 8.183 -1.575 1.00 81.88 72 GLU A C 1
ATOM 581 O O . GLU A 1 72 ? -16.239 7.523 -2.129 1.00 81.88 72 GLU A O 1
ATOM 586 N N . MET A 1 73 ? -16.842 9.276 -0.857 1.00 76.12 73 MET A N 1
ATOM 587 C CA . MET A 1 73 ? -15.483 9.758 -0.653 1.00 76.12 73 MET A CA 1
ATOM 588 C C . MET A 1 73 ? -14.652 8.726 0.112 1.00 76.12 73 MET A C 1
ATOM 590 O O . MET A 1 73 ? -13.579 8.366 -0.353 1.00 76.12 73 MET A O 1
ATOM 594 N N . GLY A 1 74 ? -15.155 8.188 1.226 1.00 76.69 74 GLY A N 1
ATOM 595 C CA . GLY A 1 74 ? -14.428 7.197 2.025 1.00 76.69 74 GLY A CA 1
ATOM 596 C C . GLY A 1 74 ? -14.224 5.854 1.326 1.00 76.69 74 GLY A C 1
ATOM 597 O O . GLY A 1 74 ? -13.196 5.221 1.542 1.00 76.69 74 GLY A O 1
ATOM 598 N N . LYS A 1 75 ? -15.138 5.449 0.434 1.00 78.38 75 LYS A N 1
ATOM 599 C CA . LYS A 1 75 ? -14.974 4.244 -0.404 1.00 78.38 75 LYS A CA 1
ATOM 600 C C . LYS A 1 75 ? -13.809 4.346 -1.391 1.00 78.38 75 LYS A C 1
ATOM 602 O O . LYS A 1 75 ? -13.275 3.318 -1.792 1.00 78.38 75 LYS A O 1
ATOM 607 N N . ASN A 1 76 ? -13.419 5.565 -1.761 1.00 83.56 76 ASN A N 1
ATOM 608 C CA . ASN A 1 76 ? -12.294 5.833 -2.658 1.00 83.56 76 ASN A CA 1
ATOM 609 C C . ASN A 1 76 ? -10.986 6.135 -1.905 1.00 83.56 76 ASN A C 1
ATOM 611 O O . ASN A 1 76 ? -10.003 6.536 -2.526 1.00 83.56 76 ASN A O 1
ATOM 615 N N . MET A 1 77 ? -10.962 5.965 -0.578 1.00 88.94 77 MET A N 1
ATOM 616 C CA . MET A 1 77 ? -9.774 6.175 0.247 1.00 88.94 77 MET A CA 1
ATOM 617 C C . MET A 1 77 ? -9.215 4.855 0.770 1.00 88.94 77 MET A C 1
ATOM 619 O O . MET A 1 77 ? -9.934 3.892 1.026 1.00 88.94 77 MET A O 1
ATOM 623 N N . PHE A 1 78 ? -7.911 4.856 1.011 1.00 91.00 78 PHE A N 1
ATOM 624 C CA . PHE A 1 78 ? -7.189 3.793 1.690 1.00 91.00 78 PHE A CA 1
ATOM 625 C C . PHE A 1 78 ? -6.897 4.218 3.121 1.00 91.00 78 PHE A C 1
ATOM 627 O O . PHE A 1 78 ? -6.309 5.275 3.365 1.00 91.00 78 PHE A O 1
ATOM 634 N N . PHE A 1 79 ? -7.287 3.380 4.070 1.00 90.50 79 PHE A N 1
ATOM 635 C CA . PHE A 1 79 ? -7.023 3.602 5.482 1.00 90.50 79 PHE A CA 1
ATOM 636 C C . PHE A 1 79 ? -5.775 2.830 5.896 1.00 90.50 79 PHE A C 1
ATOM 638 O O . PHE A 1 79 ? -5.594 1.671 5.521 1.00 90.50 79 PHE A O 1
ATOM 645 N N . LYS A 1 80 ? -4.901 3.487 6.651 1.00 93.31 80 LYS A N 1
ATOM 646 C CA . LYS A 1 80 ? -3.612 2.962 7.111 1.00 93.31 80 LYS A CA 1
ATOM 647 C C . LYS A 1 80 ? -3.435 3.306 8.582 1.00 93.31 80 LYS A C 1
ATOM 649 O O . LYS A 1 80 ? -4.111 4.204 9.081 1.00 93.31 80 LYS A O 1
ATOM 654 N N . TYR A 1 81 ? -2.528 2.635 9.279 1.00 90.94 81 TYR A N 1
ATOM 655 C CA . TYR A 1 81 ? -2.211 3.049 10.641 1.00 90.94 81 TYR A CA 1
ATOM 656 C C . TYR A 1 81 ? -1.506 4.412 10.666 1.00 90.94 81 TYR A C 1
ATOM 658 O O . TYR A 1 81 ? -0.714 4.722 9.772 1.00 90.94 81 TYR A O 1
ATOM 666 N N . GLY A 1 82 ? -1.813 5.220 11.680 1.00 86.75 82 GLY A N 1
ATOM 667 C CA . GLY A 1 82 ? -1.101 6.460 11.993 1.00 86.75 82 GLY A CA 1
ATOM 668 C C . GLY A 1 82 ? -0.218 6.329 13.239 1.00 86.75 82 GLY A C 1
ATOM 669 O O . GLY A 1 82 ? -0.347 5.377 14.008 1.00 86.75 82 GLY A O 1
ATOM 670 N N . ALA A 1 83 ? 0.683 7.294 13.436 1.00 75.19 83 ALA A N 1
ATOM 671 C CA . ALA A 1 83 ? 1.519 7.400 14.633 1.00 75.19 83 ALA A CA 1
ATOM 672 C C . ALA A 1 83 ? 0.957 8.366 15.695 1.00 75.19 83 ALA A C 1
ATOM 674 O O . ALA A 1 83 ? 0.236 9.331 15.413 1.00 75.19 83 ALA A O 1
ATOM 675 N N . GLY A 1 84 ? 1.376 8.149 16.945 1.00 69.25 84 GLY A N 1
ATOM 676 C CA . GLY A 1 84 ? 1.079 9.029 18.075 1.00 69.25 84 GLY A CA 1
ATOM 677 C C . GLY A 1 84 ? -0.384 8.970 18.527 1.00 69.25 84 GLY A C 1
ATOM 678 O O . GLY A 1 84 ? -0.905 7.901 18.815 1.00 69.25 84 GLY A O 1
ATOM 679 N N . LYS A 1 85 ? -1.045 10.135 18.638 1.00 59.41 85 LYS A N 1
ATOM 680 C CA . LYS A 1 85 ? -2.465 10.247 19.051 1.00 59.41 85 LYS A CA 1
ATOM 681 C C . LYS A 1 85 ? -3.461 10.000 17.910 1.00 59.41 85 LYS A C 1
ATOM 683 O O . LYS A 1 85 ? -4.665 10.036 18.140 1.00 59.41 85 LYS A O 1
ATOM 688 N N . ILE A 1 86 ? -2.972 9.846 16.679 1.00 61.91 86 ILE A N 1
ATOM 689 C CA . ILE A 1 86 ? -3.799 9.636 15.491 1.00 61.91 86 ILE A CA 1
ATOM 690 C C . ILE A 1 86 ? -3.661 8.168 15.101 1.00 61.91 86 ILE A C 1
ATOM 692 O O . ILE A 1 86 ? -2.646 7.767 14.544 1.00 61.91 86 ILE A O 1
ATOM 696 N N . HIS A 1 87 ? -4.690 7.379 15.396 1.00 79.12 87 HIS A N 1
ATOM 697 C CA . HIS A 1 87 ? -4.678 5.930 15.183 1.00 79.12 87 HIS A CA 1
ATOM 698 C C . HIS A 1 87 ? -4.808 5.545 13.697 1.00 79.12 87 HIS A C 1
ATOM 700 O O . HIS A 1 87 ? -4.254 4.538 13.258 1.00 79.12 87 HIS A O 1
ATOM 706 N N . ILE A 1 88 ? -5.459 6.399 12.894 1.00 87.88 88 ILE A N 1
ATOM 707 C CA . ILE A 1 88 ? -5.778 6.132 11.486 1.00 87.88 88 ILE A CA 1
ATOM 708 C C . ILE A 1 88 ? -5.280 7.266 10.589 1.00 87.88 88 ILE A C 1
ATOM 710 O O . ILE A 1 88 ? -5.563 8.443 10.814 1.00 87.88 88 ILE A O 1
ATOM 714 N N . ARG A 1 89 ? -4.600 6.895 9.507 1.00 89.00 89 ARG A N 1
ATOM 715 C CA . ARG A 1 89 ? -4.217 7.757 8.391 1.00 89.00 89 ARG A CA 1
ATOM 716 C C . ARG A 1 89 ? -5.094 7.454 7.179 1.00 89.00 89 ARG A C 1
ATOM 718 O O . ARG A 1 89 ? -5.322 6.296 6.843 1.00 89.00 89 ARG A O 1
ATOM 725 N N . ILE A 1 90 ? -5.546 8.503 6.498 1.00 89.25 90 ILE A N 1
ATOM 726 C CA . ILE A 1 90 ? -6.364 8.401 5.286 1.00 89.25 90 ILE A CA 1
ATOM 727 C C . ILE A 1 90 ? -5.498 8.789 4.081 1.00 89.25 90 ILE A C 1
ATOM 729 O O . ILE A 1 90 ? -4.861 9.843 4.082 1.00 89.25 90 ILE A O 1
ATOM 733 N N . CYS A 1 91 ? -5.453 7.937 3.060 1.00 90.19 91 CYS A N 1
ATOM 734 C CA . CYS A 1 91 ? -4.629 8.104 1.865 1.00 90.19 91 CYS A CA 1
ATOM 735 C C . CYS A 1 91 ? -5.462 7.935 0.588 1.00 90.19 91 CYS A C 1
ATOM 737 O O . CYS A 1 91 ? -6.395 7.145 0.557 1.00 90.19 91 CYS A O 1
ATOM 739 N N . TYR A 1 92 ? -5.077 8.621 -0.489 1.00 87.38 92 TYR A N 1
ATOM 740 C CA . TYR A 1 92 ? -5.683 8.441 -1.820 1.00 87.38 92 TYR A CA 1
ATOM 741 C C . TYR A 1 92 ? -5.118 7.235 -2.594 1.00 87.38 92 TYR A C 1
ATOM 743 O O . TYR A 1 92 ? -5.600 6.910 -3.671 1.00 87.38 92 TYR A O 1
ATOM 751 N N . THR A 1 93 ? -4.083 6.577 -2.067 1.00 89.31 93 THR A N 1
ATOM 752 C CA . THR A 1 93 ? -3.431 5.416 -2.688 1.00 89.31 93 THR A CA 1
ATOM 753 C C . THR A 1 93 ? -3.129 4.342 -1.648 1.00 89.31 93 THR A C 1
ATOM 755 O O . THR A 1 93 ? -2.815 4.659 -0.492 1.00 89.31 93 THR A O 1
ATOM 758 N N . ASP A 1 94 ? -3.179 3.076 -2.063 1.00 89.88 94 ASP A N 1
ATOM 759 C CA . ASP A 1 94 ? -2.736 1.939 -1.255 1.00 89.88 94 ASP A CA 1
ATOM 760 C C . ASP A 1 94 ? -1.208 1.853 -1.170 1.00 89.88 94 ASP A C 1
ATOM 762 O O . ASP A 1 94 ? -0.689 1.215 -0.261 1.00 89.88 94 ASP A O 1
ATOM 766 N N . ALA A 1 95 ? -0.469 2.536 -2.049 1.00 90.38 95 ALA A N 1
ATOM 767 C CA . ALA A 1 95 ? 0.990 2.496 -2.083 1.00 90.38 95 ALA A CA 1
ATOM 768 C C . ALA A 1 95 ? 1.603 2.783 -0.706 1.00 90.38 95 ALA A C 1
ATOM 770 O O . ALA A 1 95 ? 1.247 3.760 -0.033 1.00 90.38 95 ALA A O 1
ATOM 771 N N . VAL A 1 96 ? 2.513 1.929 -0.250 1.00 91.06 96 VAL A N 1
ATOM 772 C CA . VAL A 1 96 ? 3.257 2.176 0.985 1.00 91.06 96 VAL A CA 1
ATOM 773 C C . VAL A 1 96 ? 4.258 3.309 0.762 1.00 91.06 96 VAL A C 1
ATOM 775 O O . VAL A 1 96 ? 4.988 3.334 -0.224 1.00 91.06 96 VAL A O 1
ATOM 778 N N . CYS A 1 97 ? 4.299 4.252 1.699 1.00 90.50 97 CYS A N 1
ATOM 779 C CA . CYS A 1 97 ? 5.379 5.226 1.807 1.00 90.50 97 CYS A CA 1
ATOM 780 C C . CYS A 1 97 ? 6.127 5.027 3.126 1.00 90.50 97 CYS A C 1
ATOM 782 O O . CYS A 1 97 ? 5.620 4.353 4.030 1.00 90.50 97 CYS A O 1
ATOM 784 N N . ASP A 1 98 ? 7.288 5.666 3.263 1.00 89.69 98 ASP A N 1
ATOM 785 C CA . ASP A 1 98 ? 8.147 5.546 4.445 1.00 89.69 98 ASP A CA 1
ATOM 786 C C . ASP A 1 98 ? 7.397 5.832 5.750 1.00 89.69 98 ASP A C 1
ATOM 788 O O . ASP A 1 98 ? 7.533 5.088 6.718 1.00 89.69 98 ASP A O 1
ATOM 792 N N . TYR A 1 99 ? 6.536 6.855 5.768 1.00 89.69 99 TYR A N 1
ATOM 793 C CA . TYR A 1 99 ? 5.706 7.159 6.936 1.00 89.69 99 TYR A CA 1
ATOM 794 C C . TYR A 1 99 ? 4.736 6.022 7.266 1.00 89.69 99 TYR A C 1
ATOM 796 O O . TYR A 1 99 ? 4.672 5.589 8.408 1.00 89.69 99 TYR A O 1
ATOM 804 N N . CYS A 1 100 ? 4.020 5.490 6.270 1.00 92.31 100 CYS A N 1
ATOM 805 C CA . CYS A 1 100 ? 3.066 4.401 6.498 1.00 92.31 100 CYS A CA 1
ATOM 806 C C . CYS A 1 100 ? 3.771 3.142 7.021 1.00 92.31 100 CYS A C 1
ATOM 808 O O . CYS A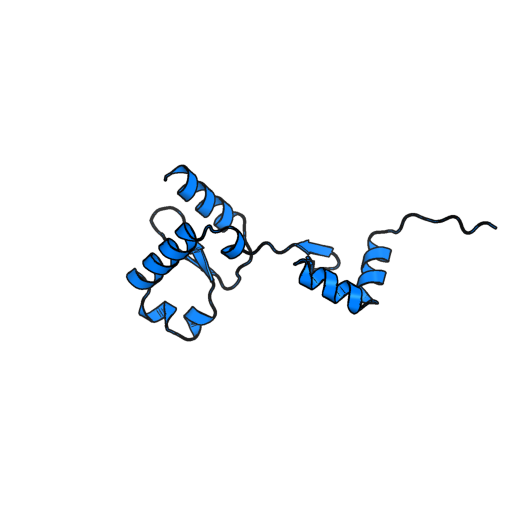 1 100 ? 3.251 2.459 7.904 1.00 92.31 100 CYS A O 1
ATOM 810 N N . TYR A 1 101 ? 4.950 2.831 6.476 1.00 92.50 101 TYR A N 1
ATOM 811 C CA . TYR A 1 101 ? 5.743 1.690 6.915 1.00 92.50 101 TYR A CA 1
ATOM 812 C C . TYR A 1 101 ? 6.274 1.877 8.340 1.00 92.50 101 TYR A C 1
ATOM 814 O O . TYR A 1 101 ? 6.145 0.973 9.164 1.00 92.50 101 TYR A O 1
ATOM 822 N N . ASN A 1 102 ? 6.823 3.052 8.653 1.00 91.50 102 ASN A N 1
ATOM 823 C CA . ASN A 1 102 ? 7.338 3.351 9.986 1.00 91.50 102 ASN A CA 1
ATOM 824 C C . ASN A 1 102 ? 6.227 3.318 11.046 1.00 91.50 102 ASN A C 1
ATOM 826 O O . ASN A 1 102 ? 6.410 2.655 12.066 1.00 91.50 102 ASN A O 1
ATOM 830 N N . ASP A 1 103 ? 5.067 3.926 10.769 1.00 91.44 103 ASP A N 1
ATOM 831 C CA . ASP A 1 103 ? 3.896 3.916 11.659 1.00 91.44 103 ASP A CA 1
ATOM 832 C C . ASP A 1 103 ? 3.441 2.459 11.937 1.00 91.44 103 ASP A C 1
ATOM 834 O O . ASP A 1 103 ? 3.225 2.063 13.086 1.00 91.44 103 ASP A O 1
ATOM 838 N N . LEU A 1 104 ? 3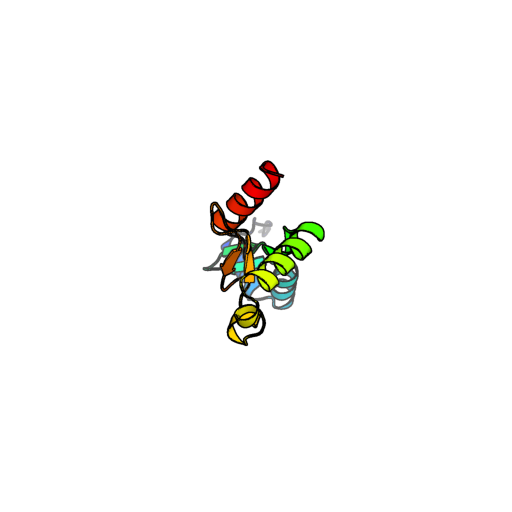.385 1.607 10.899 1.00 91.81 104 LEU A N 1
ATOM 839 C CA . LEU A 1 104 ? 3.063 0.177 11.044 1.00 91.81 104 LEU A CA 1
ATOM 840 C C . LEU A 1 104 ? 4.082 -0.563 11.923 1.00 91.81 104 LEU A C 1
ATOM 842 O O . LEU A 1 104 ? 3.708 -1.363 12.786 1.00 91.81 104 LEU A O 1
ATOM 846 N N . MET A 1 105 ? 5.373 -0.326 11.696 1.00 92.06 105 MET A N 1
ATOM 847 C CA . MET A 1 105 ? 6.439 -0.988 12.444 1.00 92.06 105 MET A CA 1
ATOM 848 C C . MET A 1 105 ? 6.483 -0.541 13.906 1.00 92.06 105 MET A C 1
ATOM 850 O O . MET A 1 105 ? 6.765 -1.363 14.777 1.00 92.06 105 MET A O 1
ATOM 854 N N . GLU A 1 106 ? 6.182 0.723 14.197 1.00 89.56 106 GLU A N 1
ATOM 855 C CA . GLU A 1 106 ? 6.070 1.234 15.564 1.00 89.56 106 GLU A CA 1
ATOM 856 C C . GLU A 1 106 ? 4.938 0.535 16.328 1.00 89.56 106 GLU A C 1
ATOM 858 O O . GLU A 1 106 ? 5.163 0.007 17.418 1.00 89.56 106 GLU A O 1
ATOM 863 N N . ILE A 1 107 ? 3.751 0.421 15.727 1.00 86.44 107 ILE A N 1
ATOM 864 C CA . ILE A 1 107 ? 2.613 -0.289 16.333 1.00 86.44 107 ILE A CA 1
ATOM 865 C C . ILE A 1 107 ? 2.942 -1.757 16.593 1.00 86.44 107 ILE A C 1
ATOM 867 O O . ILE A 1 107 ? 2.574 -2.295 17.634 1.00 86.44 107 ILE A O 1
ATOM 871 N N . ARG A 1 108 ? 3.644 -2.416 15.665 1.00 90.00 108 ARG A N 1
ATOM 872 C CA . ARG A 1 108 ? 4.075 -3.810 15.842 1.00 90.00 108 ARG A CA 1
ATOM 873 C C . ARG A 1 108 ? 5.089 -3.981 16.968 1.00 90.00 108 ARG A C 1
ATOM 875 O O . ARG A 1 108 ? 5.083 -5.024 17.605 1.00 90.00 108 ARG A O 1
ATOM 882 N N . ARG A 1 109 ? 5.957 -2.993 17.200 1.00 88.50 109 ARG A N 1
ATOM 883 C CA . ARG A 1 109 ? 6.941 -3.018 18.297 1.00 88.50 109 ARG A CA 1
ATOM 884 C C . ARG A 1 109 ? 6.316 -2.737 19.663 1.00 88.50 109 ARG A C 1
ATOM 886 O O . ARG A 1 109 ? 6.856 -3.195 20.661 1.00 88.50 109 ARG A O 1
ATOM 893 N N . ASN A 1 110 ? 5.216 -1.987 19.695 1.00 77.06 110 ASN A N 1
ATOM 894 C CA . ASN A 1 110 ? 4.512 -1.593 20.917 1.00 77.06 110 ASN A CA 1
ATOM 895 C C . ASN A 1 110 ? 3.332 -2.525 21.283 1.00 77.06 110 ASN A C 1
ATOM 897 O O . ASN A 1 110 ? 2.606 -2.232 22.234 1.00 77.06 110 ASN A O 1
ATOM 901 N N . LYS A 1 111 ? 3.126 -3.615 20.532 1.00 63.41 111 LYS A N 1
ATOM 902 C CA . LYS A 1 111 ? 2.168 -4.701 20.810 1.00 63.41 111 LYS A CA 1
ATOM 903 C C . LYS A 1 111 ? 2.865 -5.892 21.456 1.00 63.41 111 LYS A C 1
ATOM 905 O O . LYS A 1 111 ? 2.194 -6.554 22.276 1.00 63.41 111 LYS A O 1
#

pLDDT: mean 83.9, std 8.76, range [44.12, 94.12]

Secondary structure (DSSP, 8-state):
---PPPPPPHHHHHHHHHT-HHHHHHHHHTTEEEETTEEEE--BHHHHS-HHHHHHHHHHHHHH-HHHHHSHHHHT-EEEE-STT--EEEES--B--HHHHHHHHHHHH--

Foldseek 3Di:
DPPPDDDDDLVNVLVVCVPDPVNVVVCVVQQWDDDPSDTDRFDFQVVVDDPVRVVVQVVVCCVPPVPLCVDPNNVQWDWAQADDPGGIDIHNGRGDDPRRVVNVVVVVVVD

Radius of gyration: 20.11 Å; chains: 1; bounding box: 52×23×60 Å

Organism: NCBI:txid2828330